Protein AF-A0A1S2MZT6-F1 (afdb_monomer_lite)

Radius of gyration: 16.61 Å; chains: 1; bounding box: 45×28×51 Å

Structure (mmCIF, N/CA/C/O backbone):
data_AF-A0A1S2MZT6-F1
#
_entry.id   AF-A0A1S2MZT6-F1
#
loop_
_atom_site.group_PDB
_atom_site.id
_atom_site.type_symbol
_atom_site.label_atom_id
_atom_site.label_alt_id
_atom_site.label_comp_id
_atom_site.label_asym_id
_atom_site.label_entity_id
_atom_site.label_seq_id
_atom_site.pdbx_PDB_ins_code
_atom_site.Cartn_x
_atom_site.Cartn_y
_atom_site.Cartn_z
_atom_site.occupancy
_atom_site.B_iso_or_equiv
_atom_site.auth_seq_id
_atom_site.auth_comp_id
_atom_site.auth_asym_id
_atom_site.auth_atom_id
_atom_site.pdbx_PDB_model_num
ATOM 1 N N . MET A 1 1 ? -11.497 -12.235 18.674 1.00 50.97 1 MET A N 1
ATOM 2 C CA . MET A 1 1 ? -10.283 -12.812 18.042 1.00 50.97 1 MET A CA 1
ATOM 3 C C . MET A 1 1 ? -10.501 -13.236 16.587 1.00 50.97 1 MET A C 1
ATOM 5 O O . MET A 1 1 ? -9.737 -12.798 15.739 1.00 50.97 1 MET A O 1
ATOM 9 N N . ARG A 1 2 ? -11.558 -13.995 16.256 1.00 57.06 2 ARG A N 1
ATOM 10 C CA . ARG A 1 2 ? -11.822 -14.480 14.883 1.00 57.06 2 ARG A CA 1
ATOM 11 C C . ARG A 1 2 ? -11.971 -13.370 13.823 1.00 57.06 2 ARG A C 1
ATOM 13 O O . ARG A 1 2 ? -11.442 -13.514 12.729 1.00 57.06 2 ARG A O 1
ATOM 20 N N . SER A 1 3 ? -12.603 -12.236 14.155 1.00 69.62 3 SER A N 1
ATOM 21 C CA . SER A 1 3 ? -12.721 -11.111 13.209 1.00 69.62 3 SER A CA 1
ATOM 22 C C . SER A 1 3 ? -11.401 -10.363 12.993 1.00 69.62 3 SER A C 1
ATOM 24 O O . SER A 1 3 ? -11.133 -9.935 11.882 1.00 69.62 3 SER A O 1
ATOM 26 N N . LEU A 1 4 ? -10.545 -10.248 14.014 1.00 65.19 4 LEU A N 1
ATOM 27 C CA . LEU A 1 4 ? -9.226 -9.609 13.899 1.00 65.19 4 LEU A CA 1
ATOM 28 C C . LEU A 1 4 ? -8.291 -10.396 12.978 1.00 65.19 4 LEU A C 1
ATOM 30 O O . LEU A 1 4 ? -7.656 -9.800 12.114 1.00 65.19 4 LEU A O 1
ATOM 34 N N . LEU A 1 5 ? -8.272 -11.724 13.115 1.00 72.69 5 LEU A N 1
ATOM 35 C CA . LEU A 1 5 ? -7.518 -12.605 12.222 1.00 72.69 5 LEU A CA 1
ATOM 36 C C . LEU A 1 5 ? -8.005 -12.479 10.776 1.00 72.69 5 LEU A C 1
ATOM 38 O O . LEU A 1 5 ? -7.188 -12.332 9.878 1.00 72.69 5 LEU A O 1
ATOM 42 N N . LEU A 1 6 ? -9.322 -12.446 10.553 1.00 78.31 6 LEU A N 1
ATOM 43 C CA . LEU A 1 6 ? -9.889 -12.289 9.211 1.00 78.31 6 LEU A CA 1
ATOM 44 C C . LEU A 1 6 ? -9.486 -10.952 8.562 1.00 78.31 6 LEU A C 1
ATOM 46 O O . LEU A 1 6 ? -9.121 -10.916 7.391 1.00 78.31 6 LEU A O 1
ATOM 50 N N . LYS A 1 7 ? -9.516 -9.855 9.335 1.00 72.88 7 LYS A N 1
ATOM 51 C CA . LYS A 1 7 ? -9.079 -8.525 8.876 1.00 72.88 7 LYS A CA 1
ATOM 52 C C . LYS A 1 7 ? -7.584 -8.517 8.550 1.00 72.88 7 LYS A C 1
ATOM 54 O O . LYS A 1 7 ? -7.200 -7.982 7.518 1.00 72.88 7 LYS A O 1
ATOM 59 N N . GLY A 1 8 ? -6.766 -9.139 9.398 1.00 74.12 8 GLY A N 1
ATOM 60 C CA . GLY A 1 8 ? -5.331 -9.286 9.166 1.00 74.12 8 GLY A CA 1
ATOM 61 C C . GLY A 1 8 ? -5.019 -10.086 7.906 1.00 74.12 8 GLY A C 1
ATOM 62 O O . GLY A 1 8 ? -4.238 -9.629 7.081 1.00 74.12 8 GLY A O 1
ATOM 63 N N . VAL A 1 9 ? -5.685 -11.229 7.718 1.00 82.19 9 VAL A N 1
ATOM 64 C CA . VAL A 1 9 ? -5.559 -12.066 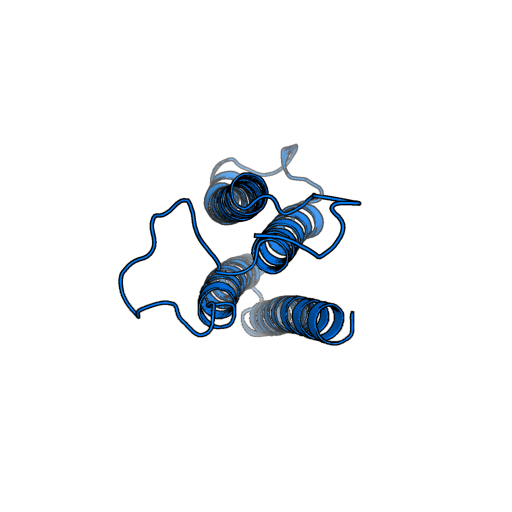6.515 1.00 82.19 9 VAL A CA 1
ATOM 65 C C . VAL A 1 9 ? -5.975 -11.297 5.264 1.00 82.19 9 VAL A C 1
ATOM 67 O O . VAL A 1 9 ? -5.270 -11.361 4.267 1.00 82.19 9 VAL A O 1
ATOM 70 N N . LEU A 1 10 ? -7.063 -10.523 5.314 1.00 82.69 10 LEU A N 1
ATOM 71 C CA . LEU A 1 10 ? -7.490 -9.696 4.183 1.00 82.69 10 LEU A CA 1
ATOM 72 C C . LEU A 1 10 ? -6.428 -8.654 3.802 1.00 82.69 10 LEU A C 1
ATOM 74 O O . LEU A 1 10 ? -6.108 -8.509 2.628 1.00 82.69 10 LEU A O 1
ATOM 78 N N . VAL A 1 11 ? -5.870 -7.947 4.789 1.00 79.94 11 VAL A N 1
ATOM 79 C CA . VAL A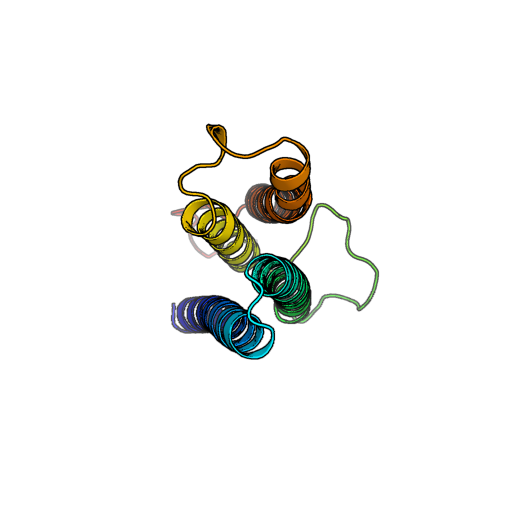 1 11 ? -4.807 -6.951 4.570 1.00 79.94 11 VAL A CA 1
ATOM 80 C C . VAL A 1 11 ? -3.567 -7.614 3.958 1.00 79.94 11 VAL A C 1
ATOM 82 O O . VAL A 1 11 ? -3.015 -7.100 2.989 1.00 79.94 11 VAL A O 1
ATOM 85 N N . LEU A 1 12 ? -3.177 -8.784 4.470 1.00 81.31 12 LEU A N 1
ATOM 86 C CA . LEU A 1 12 ? -2.063 -9.578 3.943 1.00 81.31 12 LEU A CA 1
ATOM 87 C C . LEU A 1 12 ? -2.307 -10.035 2.501 1.00 81.31 12 LEU A C 1
ATOM 89 O O . LEU A 1 12 ? -1.431 -9.875 1.659 1.00 81.31 12 LEU A O 1
ATOM 93 N N . LEU A 1 13 ? -3.500 -10.557 2.202 1.00 86.19 13 LEU A N 1
ATOM 94 C CA . LEU A 1 13 ? -3.875 -11.000 0.858 1.00 86.19 13 LEU A CA 1
ATOM 95 C C . LEU A 1 13 ? -3.823 -9.855 -0.154 1.00 86.19 13 LEU A C 1
ATOM 97 O O . LEU A 1 13 ? -3.339 -10.056 -1.262 1.00 86.19 13 LEU A O 1
ATOM 101 N N . VAL A 1 14 ? -4.281 -8.657 0.225 1.00 84.69 14 VAL A N 1
ATOM 102 C CA . VAL A 1 14 ? -4.191 -7.467 -0.636 1.00 84.69 14 VAL A CA 1
ATOM 103 C C . VAL A 1 14 ? -2.732 -7.109 -0.929 1.00 84.69 14 VAL A C 1
ATOM 105 O O . VAL A 1 14 ? -2.414 -6.836 -2.083 1.00 84.69 14 VAL A O 1
ATOM 108 N N . GLY A 1 15 ? -1.851 -7.157 0.076 1.00 79.88 15 GLY A N 1
ATOM 109 C CA . GLY A 1 15 ? -0.411 -6.942 -0.115 1.00 79.88 15 GLY A CA 1
ATOM 110 C C . GLY A 1 15 ? 0.203 -7.965 -1.073 1.00 79.88 15 GLY A C 1
ATOM 111 O O . GLY A 1 15 ? 0.739 -7.590 -2.109 1.00 79.88 15 GLY A O 1
ATOM 112 N N . VAL A 1 16 ? 0.010 -9.259 -0.797 1.00 85.81 16 VAL A N 1
ATOM 113 C CA . VAL A 1 16 ? 0.539 -10.361 -1.622 1.00 85.81 16 VAL A CA 1
ATOM 114 C C . VAL A 1 16 ? 0.037 -10.288 -3.067 1.00 85.81 16 VAL A C 1
ATOM 116 O O . VAL A 1 16 ? 0.799 -10.531 -4.001 1.00 85.81 16 VAL A O 1
ATOM 119 N N . LEU A 1 17 ? -1.235 -9.935 -3.272 1.00 87.12 17 LEU A N 1
ATOM 120 C CA . LEU A 1 17 ? -1.790 -9.729 -4.610 1.00 87.12 17 LEU A CA 1
ATOM 121 C C . LEU A 1 17 ? -1.137 -8.538 -5.316 1.00 87.12 17 LEU A C 1
ATOM 123 O O . LEU A 1 17 ? -0.799 -8.654 -6.491 1.00 87.12 17 LEU A O 1
ATOM 127 N N . ALA A 1 18 ? -0.935 -7.417 -4.620 1.00 84.00 18 ALA A N 1
ATOM 128 C CA . ALA A 1 18 ? -0.255 -6.255 -5.184 1.00 84.00 18 ALA A CA 1
ATOM 129 C C . ALA A 1 18 ? 1.188 -6.592 -5.602 1.00 84.00 18 ALA A C 1
ATOM 131 O O . ALA A 1 18 ? 1.583 -6.268 -6.723 1.00 84.00 18 ALA A O 1
ATOM 132 N N . ASP A 1 19 ? 1.934 -7.302 -4.752 1.00 83.81 19 ASP A N 1
ATOM 133 C CA . ASP A 1 19 ? 3.300 -7.763 -5.035 1.00 83.81 19 ASP A CA 1
ATOM 134 C C . ASP A 1 19 ? 3.347 -8.732 -6.227 1.00 83.81 19 ASP A C 1
ATOM 136 O O . ASP A 1 19 ? 4.177 -8.592 -7.131 1.00 83.81 19 ASP A O 1
ATOM 140 N N . GLY A 1 20 ? 2.423 -9.697 -6.271 1.00 84.62 20 GLY A N 1
ATOM 141 C CA . GLY A 1 20 ? 2.341 -10.674 -7.356 1.00 84.62 20 GLY A CA 1
ATOM 142 C C . GLY A 1 20 ? 2.024 -10.027 -8.704 1.00 84.62 20 GLY A C 1
ATOM 143 O O . GLY A 1 20 ? 2.691 -10.313 -9.701 1.00 84.62 20 GLY A O 1
ATOM 144 N N . VAL A 1 21 ? 1.055 -9.106 -8.738 1.00 87.00 21 VAL A N 1
ATOM 145 C CA . VAL A 1 21 ? 0.687 -8.377 -9.962 1.00 87.00 21 VAL A CA 1
ATOM 146 C C . VAL A 1 21 ? 1.825 -7.468 -10.422 1.00 87.00 21 VAL A C 1
ATOM 148 O O . VAL A 1 21 ? 2.138 -7.447 -11.611 1.00 87.00 21 VAL A O 1
ATOM 151 N N . ALA A 1 22 ? 2.482 -6.754 -9.506 1.00 84.12 22 ALA A N 1
ATOM 152 C CA . ALA A 1 22 ? 3.613 -5.898 -9.849 1.00 84.12 22 ALA A CA 1
ATOM 153 C C . ALA A 1 22 ? 4.789 -6.694 -10.432 1.00 84.12 22 ALA A C 1
ATOM 155 O O . ALA A 1 22 ? 5.390 -6.273 -11.419 1.00 84.12 22 ALA A O 1
ATOM 156 N N . THR A 1 23 ? 5.073 -7.871 -9.868 1.00 84.31 23 THR A N 1
ATOM 157 C CA . THR A 1 23 ? 6.132 -8.770 -10.349 1.00 84.31 23 THR A CA 1
ATOM 158 C C . THR A 1 23 ? 5.810 -9.320 -11.740 1.00 84.31 23 THR A C 1
ATOM 160 O O . THR A 1 23 ? 6.659 -9.299 -12.630 1.00 84.31 23 THR A O 1
ATOM 163 N N . ALA A 1 24 ? 4.566 -9.754 -11.968 1.00 86.62 24 ALA A N 1
ATOM 164 C CA . ALA A 1 24 ? 4.113 -10.203 -13.284 1.00 86.62 24 ALA A CA 1
ATOM 165 C C . ALA A 1 24 ? 4.191 -9.076 -14.330 1.00 86.62 24 ALA A C 1
ATOM 167 O O . ALA A 1 24 ? 4.617 -9.298 -15.464 1.00 86.62 24 ALA A O 1
ATOM 168 N N . PHE A 1 25 ? 3.839 -7.849 -13.937 1.00 85.94 25 PHE A N 1
ATOM 169 C CA . PHE A 1 25 ? 3.916 -6.671 -14.796 1.00 85.94 25 PHE A CA 1
ATOM 170 C C . PHE A 1 25 ? 5.363 -6.276 -15.131 1.00 85.94 25 PHE A C 1
ATOM 172 O O . PHE A 1 25 ? 5.661 -5.934 -16.277 1.00 85.94 25 PHE A O 1
ATOM 179 N N . ALA A 1 26 ? 6.281 -6.377 -14.165 1.00 86.69 26 ALA A N 1
ATOM 180 C CA . ALA A 1 26 ? 7.713 -6.181 -14.391 1.00 86.69 26 ALA A CA 1
ATOM 181 C C . ALA A 1 26 ? 8.256 -7.183 -15.423 1.00 86.69 26 ALA A C 1
ATOM 183 O O . ALA A 1 26 ? 8.935 -6.788 -16.367 1.00 86.69 26 ALA A O 1
ATOM 184 N N . GLY A 1 27 ? 7.887 -8.463 -15.286 1.00 85.56 27 GLY A N 1
ATOM 185 C CA . GLY A 1 27 ? 8.288 -9.519 -16.218 1.00 85.56 27 GLY A CA 1
ATOM 186 C C . GLY A 1 27 ? 7.708 -9.348 -17.625 1.00 85.56 27 GLY A C 1
ATOM 187 O O . GLY A 1 27 ? 8.385 -9.645 -18.602 1.00 85.56 27 GLY A O 1
ATOM 188 N N . TRP A 1 28 ? 6.485 -8.824 -17.747 1.00 88.81 28 TRP A N 1
ATOM 189 C CA . TRP A 1 28 ? 5.861 -8.553 -19.047 1.00 88.81 28 TRP A CA 1
ATOM 190 C C . TRP A 1 28 ? 6.478 -7.349 -19.769 1.00 88.81 28 TRP A C 1
ATOM 192 O O . TRP A 1 28 ? 6.668 -7.378 -20.982 1.00 88.81 28 TRP A O 1
ATOM 202 N N . THR A 1 29 ? 6.797 -6.288 -19.025 1.00 89.25 29 THR A N 1
ATOM 203 C CA . THR A 1 29 ? 7.372 -5.052 -19.582 1.00 89.25 29 THR A CA 1
ATOM 204 C C . THR A 1 29 ? 8.894 -5.097 -19.720 1.00 89.25 29 THR A C 1
ATOM 206 O O . THR A 1 29 ? 9.475 -4.175 -20.295 1.00 89.25 29 THR A O 1
ATOM 209 N N . SER A 1 30 ? 9.547 -6.127 -19.167 1.00 87.31 30 SER A N 1
ATOM 210 C CA . SER A 1 30 ? 11.006 -6.220 -19.009 1.00 87.31 30 SER A CA 1
ATOM 211 C C . SER A 1 30 ? 11.617 -4.970 -18.359 1.00 87.31 30 SER A C 1
ATOM 213 O O . SER A 1 30 ? 12.759 -4.604 -18.636 1.00 87.31 30 SER A O 1
ATOM 215 N N . SER A 1 31 ? 10.837 -4.267 -17.530 1.00 80.81 31 SER A N 1
ATOM 216 C CA . SER A 1 31 ? 11.213 -2.990 -16.933 1.00 80.81 31 SER A CA 1
ATOM 217 C C . SER A 1 31 ? 10.949 -2.994 -15.434 1.00 80.81 31 SER A C 1
ATOM 219 O O . SER A 1 31 ? 9.808 -2.884 -14.977 1.00 80.81 31 SER A O 1
ATOM 221 N N . ASP A 1 32 ? 12.030 -3.019 -14.656 1.00 77.31 32 ASP A N 1
ATOM 222 C CA . ASP A 1 32 ? 11.961 -2.975 -13.192 1.00 77.31 32 ASP A CA 1
ATOM 223 C C . ASP A 1 32 ? 11.276 -1.698 -12.687 1.00 77.31 32 ASP A C 1
ATOM 225 O O . ASP A 1 32 ? 10.533 -1.717 -11.706 1.00 77.31 32 ASP A O 1
ATOM 229 N N . ARG A 1 33 ? 11.460 -0.577 -13.401 1.00 75.38 33 ARG A N 1
ATOM 230 C CA . ARG A 1 33 ? 10.812 0.703 -13.072 1.00 75.38 33 ARG A CA 1
ATOM 231 C C . ARG A 1 33 ? 9.300 0.639 -13.253 1.00 75.38 33 ARG A C 1
ATOM 233 O O . ARG A 1 33 ? 8.567 1.149 -12.409 1.00 75.38 33 ARG A O 1
ATOM 240 N N . ALA A 1 34 ? 8.831 0.015 -14.332 1.00 76.00 34 ALA A N 1
ATOM 241 C CA . ALA A 1 34 ? 7.403 -0.144 -14.583 1.00 76.00 34 ALA A CA 1
ATOM 242 C C . ALA A 1 34 ? 6.752 -1.041 -13.517 1.00 76.00 34 ALA A C 1
ATOM 244 O O . ALA A 1 34 ? 5.687 -0.703 -12.999 1.00 76.00 34 ALA A O 1
ATOM 245 N N . GLY A 1 35 ? 7.436 -2.121 -13.120 1.00 77.94 35 GLY A N 1
ATOM 246 C CA . GLY A 1 35 ? 7.034 -2.973 -12.000 1.00 77.94 35 GLY A CA 1
ATOM 247 C C . GLY A 1 35 ? 6.946 -2.219 -10.676 1.00 77.94 35 GLY A C 1
ATOM 248 O O . GLY A 1 35 ? 5.952 -2.325 -9.960 1.00 77.94 35 GLY A O 1
ATOM 249 N N . GLN A 1 36 ? 7.946 -1.392 -10.372 1.00 76.25 36 GLN A N 1
ATOM 250 C CA . GLN A 1 36 ? 7.985 -0.618 -9.133 1.00 76.25 36 GLN A CA 1
ATOM 251 C C . GLN A 1 36 ? 6.880 0.449 -9.070 1.00 76.25 36 GLN A C 1
ATOM 253 O O . GLN A 1 36 ? 6.262 0.637 -8.024 1.00 76.25 36 GLN A O 1
ATOM 258 N N . ILE A 1 37 ? 6.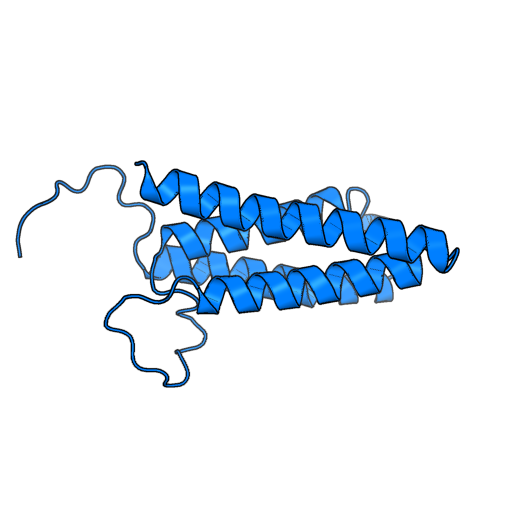582 1.123 -10.184 1.00 78.06 37 ILE A N 1
ATOM 259 C CA . ILE A 1 37 ? 5.454 2.064 -10.261 1.00 78.06 37 ILE A CA 1
ATOM 260 C C . ILE A 1 37 ? 4.129 1.319 -10.065 1.00 78.06 37 ILE A C 1
ATOM 262 O O . ILE A 1 37 ? 3.302 1.750 -9.259 1.00 78.06 37 ILE A O 1
ATOM 266 N N . ALA A 1 38 ? 3.938 0.188 -10.752 1.00 82.06 38 ALA A N 1
ATOM 267 C CA . ALA A 1 38 ? 2.738 -0.634 -10.614 1.00 82.06 38 ALA A CA 1
ATOM 268 C C . ALA A 1 38 ? 2.537 -1.100 -9.164 1.00 82.06 38 ALA A C 1
ATOM 270 O O . ALA A 1 38 ? 1.425 -1.009 -8.644 1.00 82.06 38 ALA A O 1
ATOM 271 N N . LEU A 1 39 ? 3.618 -1.505 -8.490 1.00 82.12 39 LEU A N 1
ATOM 272 C CA . LEU A 1 39 ? 3.601 -1.889 -7.082 1.00 82.12 39 LEU A CA 1
ATOM 273 C C . LEU A 1 39 ? 3.036 -0.776 -6.199 1.00 82.12 39 LEU A C 1
ATOM 275 O O . LEU A 1 39 ? 2.079 -1.002 -5.461 1.00 82.12 39 LEU A O 1
ATOM 279 N N . TRP A 1 40 ? 3.584 0.437 -6.295 1.00 76.94 40 TRP A N 1
ATOM 280 C CA . TRP A 1 40 ? 3.151 1.553 -5.452 1.00 76.94 40 TRP A CA 1
ATOM 281 C C . TRP A 1 40 ? 1.722 2.003 -5.740 1.00 76.94 40 TRP A C 1
ATOM 283 O O . TRP A 1 40 ? 0.982 2.331 -4.810 1.00 76.94 40 TRP A O 1
ATOM 293 N N . VAL A 1 41 ? 1.308 1.971 -7.007 1.00 82.81 41 VAL A N 1
ATOM 294 C CA . VAL A 1 41 ? -0.077 2.258 -7.398 1.00 82.81 41 VAL A CA 1
ATOM 295 C C . VAL A 1 41 ? -1.033 1.225 -6.796 1.00 82.81 41 VAL A C 1
ATOM 297 O O . VAL A 1 41 ? -2.042 1.605 -6.200 1.00 82.81 41 VAL A O 1
ATOM 300 N N . LEU A 1 42 ? -0.707 -0.068 -6.889 1.00 84.62 42 LEU A N 1
ATOM 301 C CA . LEU A 1 42 ? -1.530 -1.155 -6.352 1.00 84.62 42 LEU A CA 1
ATOM 302 C C . LEU A 1 42 ? -1.598 -1.127 -4.826 1.00 84.62 42 LEU A C 1
ATOM 304 O O . LEU A 1 42 ? -2.678 -1.283 -4.261 1.00 84.62 42 LEU A O 1
ATOM 308 N N . TRP A 1 43 ? -0.479 -0.862 -4.156 1.00 79.81 43 TRP A N 1
ATOM 309 C CA . TRP A 1 43 ? -0.438 -0.692 -2.707 1.00 79.81 43 TRP A CA 1
ATOM 310 C C . TRP A 1 43 ? -1.241 0.522 -2.241 1.00 79.81 43 TRP A C 1
ATOM 312 O O . TRP A 1 43 ? -2.005 0.416 -1.282 1.00 79.81 43 TRP A O 1
ATOM 322 N N . GLY A 1 44 ? -1.127 1.662 -2.930 1.00 76.62 44 GLY A N 1
ATOM 323 C CA . GLY A 1 44 ? -1.916 2.858 -2.635 1.00 76.62 44 GLY A CA 1
ATOM 324 C C . GLY A 1 44 ? -3.418 2.621 -2.817 1.00 76.62 44 GLY A C 1
ATOM 325 O O . GLY A 1 44 ? -4.212 2.935 -1.926 1.00 76.62 44 GLY A O 1
ATOM 326 N N . ALA A 1 45 ? -3.810 2.000 -3.933 1.00 82.94 45 ALA A N 1
ATOM 327 C CA . ALA A 1 45 ? -5.198 1.634 -4.211 1.00 82.94 45 ALA A CA 1
ATOM 328 C C . ALA A 1 45 ? -5.733 0.600 -3.206 1.00 82.94 45 ALA A C 1
ATOM 330 O O . ALA A 1 45 ? -6.839 0.754 -2.687 1.00 82.94 45 ALA A O 1
ATOM 331 N N . GLY A 1 46 ? -4.937 -0.420 -2.880 1.00 82.06 46 GLY A N 1
ATOM 332 C CA . GLY A 1 46 ? -5.264 -1.448 -1.897 1.00 82.06 46 GLY A CA 1
ATOM 333 C C . GLY A 1 46 ? -5.443 -0.868 -0.497 1.00 82.06 46 GLY A C 1
ATOM 334 O O . GLY A 1 46 ? -6.458 -1.125 0.148 1.00 82.06 46 GLY A O 1
ATOM 335 N N . ALA A 1 47 ? -4.521 -0.013 -0.049 1.00 76.56 47 ALA A N 1
ATOM 336 C CA . ALA A 1 47 ? -4.637 0.694 1.223 1.00 76.56 47 ALA A CA 1
ATOM 337 C C . ALA A 1 47 ? -5.907 1.553 1.265 1.00 76.56 47 ALA A C 1
ATOM 339 O O . ALA A 1 47 ? -6.672 1.467 2.227 1.00 76.56 47 ALA A O 1
ATOM 340 N N . TYR A 1 48 ? -6.188 2.312 0.201 1.00 78.94 48 TYR A N 1
ATOM 341 C CA . TYR A 1 48 ? -7.419 3.092 0.090 1.00 78.94 48 TYR A CA 1
ATOM 342 C C . TYR A 1 48 ? -8.668 2.204 0.186 1.00 78.94 48 TYR A C 1
ATOM 344 O O . TYR A 1 48 ? -9.552 2.476 1.001 1.00 78.94 48 TYR A O 1
ATOM 352 N N . LEU A 1 49 ? -8.737 1.105 -0.567 1.00 80.44 49 LEU A N 1
ATOM 353 C CA . LEU A 1 49 ? -9.858 0.162 -0.508 1.00 80.44 49 LEU A CA 1
ATOM 354 C C . LEU A 1 49 ? -10.026 -0.440 0.891 1.00 80.44 49 LEU A C 1
ATOM 356 O O . LEU A 1 49 ? -11.142 -0.487 1.406 1.00 80.44 49 LEU A O 1
ATOM 360 N N . LEU A 1 50 ? -8.935 -0.820 1.556 1.00 78.50 50 LEU A N 1
ATOM 361 C CA . LEU A 1 50 ? -8.968 -1.325 2.930 1.00 78.50 50 LEU A CA 1
ATOM 362 C C . LEU A 1 50 ? -9.518 -0.275 3.905 1.00 78.50 50 LEU A C 1
ATOM 364 O O . LEU A 1 50 ? -10.332 -0.614 4.769 1.00 78.50 50 LEU A O 1
ATOM 368 N N . THR A 1 51 ? -9.182 1.011 3.733 1.00 73.88 51 THR A N 1
ATOM 369 C CA . THR A 1 51 ? -9.803 2.079 4.539 1.00 73.88 51 THR A CA 1
ATOM 370 C C . THR A 1 51 ? -11.317 2.184 4.327 1.00 73.88 51 THR A C 1
ATOM 372 O O . THR A 1 51 ? -12.057 2.492 5.265 1.00 73.88 51 THR A O 1
ATOM 375 N N . ARG A 1 52 ? -11.802 1.866 3.118 1.00 75.38 52 ARG A N 1
ATOM 376 C CA . ARG A 1 52 ? -13.232 1.842 2.770 1.00 75.38 52 ARG A CA 1
ATOM 377 C C . ARG A 1 52 ? -13.943 0.574 3.240 1.00 75.38 52 ARG A C 1
ATOM 379 O O . ARG A 1 52 ? -15.133 0.647 3.511 1.00 75.38 52 ARG A O 1
ATOM 386 N N . ILE A 1 53 ? -13.252 -0.558 3.357 1.00 75.75 53 ILE A N 1
ATOM 387 C CA . ILE A 1 53 ? -13.826 -1.815 3.865 1.00 75.75 53 ILE A CA 1
ATOM 388 C C . ILE A 1 53 ? -13.955 -1.767 5.392 1.00 75.75 53 ILE A C 1
ATOM 390 O O . ILE A 1 53 ? -14.955 -2.212 5.947 1.00 75.75 53 ILE A O 1
ATOM 394 N N . PHE A 1 54 ? -12.987 -1.176 6.096 1.00 74.50 54 PHE A N 1
ATOM 395 C CA . PHE A 1 54 ? -12.987 -1.122 7.563 1.00 74.50 54 PHE A CA 1
ATOM 396 C C . PHE A 1 54 ? -13.736 0.078 8.167 1.00 74.50 54 PHE A C 1
ATOM 398 O O . PHE A 1 54 ? -13.376 0.542 9.262 1.00 74.50 54 PHE A O 1
ATOM 405 N N . ARG A 1 55 ? -14.799 0.568 7.510 1.00 68.88 55 ARG A N 1
ATOM 406 C CA . ARG A 1 55 ? -15.727 1.522 8.152 1.00 68.88 55 ARG A CA 1
ATOM 407 C C . ARG A 1 55 ? -16.407 0.866 9.356 1.00 68.88 55 ARG A C 1
ATOM 409 O O . ARG A 1 55 ? -16.585 -0.352 9.386 1.00 68.88 55 ARG A O 1
ATOM 416 N N . ALA A 1 56 ? -16.777 1.665 10.353 1.00 66.38 56 ALA A N 1
ATOM 417 C CA . ALA A 1 56 ? -17.748 1.223 11.349 1.00 66.38 56 ALA A CA 1
ATOM 418 C C . ALA A 1 56 ? -19.146 1.138 10.704 1.00 66.38 56 ALA A C 1
ATOM 420 O O . ALA A 1 56 ? -19.420 1.869 9.749 1.00 66.38 56 ALA A O 1
ATOM 421 N N . SER A 1 57 ? -20.012 0.253 11.209 1.00 60.72 57 SER A N 1
ATOM 422 C CA . SER A 1 57 ? -21.380 0.037 10.698 1.00 60.72 57 SER A CA 1
ATOM 423 C C . SER A 1 57 ? -22.222 1.314 10.668 1.00 60.72 57 SER A C 1
ATOM 425 O O . SER A 1 57 ? -23.080 1.463 9.805 1.00 60.72 57 SER A O 1
ATOM 427 N N . ASP A 1 58 ? -21.911 2.257 11.556 1.00 65.31 58 ASP A N 1
ATOM 428 C CA . ASP A 1 58 ? -22.732 3.441 11.815 1.00 65.31 58 ASP A CA 1
ATOM 429 C C . ASP A 1 58 ? -22.126 4.707 11.170 1.00 65.31 58 ASP A C 1
ATOM 431 O O . ASP A 1 58 ? -22.536 5.837 11.435 1.00 65.31 58 ASP A O 1
ATOM 435 N N . GLU A 1 59 ? -21.090 4.546 10.338 1.00 64.31 59 GLU A N 1
ATOM 436 C CA . GLU A 1 59 ? -20.297 5.655 9.811 1.00 64.31 59 GLU A CA 1
ATOM 437 C C . GLU A 1 59 ? -20.844 6.161 8.466 1.00 64.31 59 GLU A C 1
ATOM 439 O O . GLU A 1 59 ? -20.708 5.499 7.433 1.00 64.31 59 GLU A O 1
ATOM 444 N N . SER A 1 60 ? -21.407 7.377 8.471 1.00 66.50 60 SER A N 1
ATOM 445 C CA . SER A 1 60 ? -21.937 8.065 7.281 1.00 66.50 60 SER A CA 1
ATOM 446 C C . SER A 1 60 ? -20.921 8.126 6.138 1.00 66.50 60 SER A C 1
ATOM 448 O O . SER A 1 60 ? -19.716 8.165 6.384 1.00 66.50 60 SER A O 1
ATOM 450 N N . ASN A 1 61 ? -21.377 8.178 4.878 1.00 67.94 61 ASN A N 1
ATOM 451 C CA . ASN A 1 61 ? -20.502 8.179 3.693 1.00 67.94 61 ASN A CA 1
ATOM 452 C C . ASN A 1 61 ? -19.739 9.505 3.462 1.00 67.94 61 ASN A C 1
ATOM 454 O O . ASN A 1 61 ? -19.075 9.660 2.438 1.00 67.94 61 ASN A O 1
ATOM 458 N N . LEU A 1 62 ? -19.812 10.439 4.414 1.00 73.44 62 LEU A N 1
ATOM 459 C CA . LEU A 1 62 ? -19.161 11.746 4.360 1.00 73.44 62 LEU A CA 1
ATOM 460 C C . LEU A 1 62 ? -17.621 11.633 4.352 1.00 73.44 62 LEU A C 1
ATOM 462 O O . LEU A 1 62 ? -17.070 10.604 4.775 1.00 73.44 62 LEU A O 1
ATOM 466 N N . PRO A 1 63 ? -16.912 12.679 3.878 1.00 65.00 63 PRO A N 1
ATOM 467 C CA . PRO A 1 63 ? -15.456 12.745 3.948 1.00 65.00 63 PRO A CA 1
ATOM 468 C C . PRO A 1 63 ? -14.997 12.629 5.404 1.00 65.00 63 PRO A C 1
ATOM 470 O O . PRO A 1 63 ? -15.451 13.376 6.271 1.00 65.00 63 PRO A O 1
ATOM 473 N N . ARG A 1 64 ? -14.106 11.673 5.688 1.00 66.44 64 ARG A N 1
ATOM 474 C CA . ARG A 1 64 ? -13.546 11.513 7.034 1.00 66.44 64 ARG A CA 1
ATOM 475 C C . ARG A 1 64 ? -12.549 12.634 7.317 1.00 66.44 64 ARG A C 1
ATOM 477 O O . ARG A 1 64 ? -11.839 13.052 6.400 1.00 66.44 64 ARG A O 1
ATOM 484 N N . PRO A 1 65 ? -12.404 13.056 8.582 1.00 71.81 65 PRO A N 1
ATOM 485 C CA . PRO A 1 65 ? -11.234 13.814 8.985 1.00 71.81 65 PRO A CA 1
ATOM 486 C C . PRO A 1 65 ? -9.972 13.036 8.601 1.00 71.81 65 PRO A C 1
ATOM 488 O O . PRO A 1 65 ? -9.888 11.834 8.848 1.00 71.81 65 PRO A O 1
ATOM 491 N N . TRP A 1 66 ? -8.987 13.719 8.021 1.00 68.19 66 TRP A N 1
ATOM 492 C CA . TRP A 1 66 ? -7.743 13.121 7.513 1.00 68.19 66 TRP A CA 1
ATOM 493 C C . TRP A 1 66 ? -6.961 12.316 8.569 1.00 68.19 66 TRP A C 1
ATOM 495 O O . TRP A 1 66 ? -6.206 11.409 8.231 1.00 68.19 66 TRP A O 1
ATOM 505 N N . TRP A 1 67 ? -7.189 12.600 9.856 1.00 67.56 67 TRP A N 1
ATOM 506 C CA . TRP A 1 67 ? -6.614 11.876 10.991 1.00 67.56 67 TRP A CA 1
ATOM 507 C C . TRP A 1 67 ? -7.367 10.586 11.373 1.00 67.56 67 TRP A C 1
ATOM 509 O O . TRP A 1 67 ? -6.851 9.810 12.177 1.00 67.56 67 TRP A O 1
ATOM 519 N N . LYS A 1 68 ? -8.566 10.320 10.829 1.00 70.81 68 LYS A N 1
ATOM 520 C CA . LYS A 1 68 ? -9.392 9.127 11.102 1.00 70.81 68 LYS A CA 1
ATOM 521 C C . LYS A 1 68 ? -9.555 8.283 9.835 1.00 70.81 68 LYS A C 1
ATOM 523 O O . LYS A 1 68 ? -10.599 8.316 9.189 1.00 70.81 68 LYS A O 1
ATOM 528 N N . MET A 1 69 ? -8.528 7.514 9.474 1.00 69.75 69 MET A N 1
ATOM 529 C CA . MET A 1 69 ? -8.507 6.758 8.214 1.00 69.75 69 MET A CA 1
ATOM 530 C C . MET A 1 69 ? -9.433 5.536 8.216 1.00 69.75 69 MET A C 1
ATOM 532 O O . MET A 1 69 ? -10.052 5.247 7.198 1.00 69.75 69 MET A O 1
ATOM 536 N N . THR A 1 70 ? -9.605 4.849 9.348 1.00 72.25 70 THR A N 1
ATOM 537 C CA . THR A 1 70 ? -10.551 3.719 9.459 1.00 72.25 70 THR A CA 1
ATOM 538 C C . THR A 1 70 ? -11.444 3.857 10.689 1.00 72.25 70 THR A C 1
ATOM 540 O O . THR A 1 70 ? -11.116 4.608 11.603 1.00 72.25 70 THR A O 1
ATOM 543 N N . GLY A 1 71 ? -12.554 3.115 10.745 1.00 71.00 71 GLY A N 1
ATOM 544 C CA . GLY A 1 71 ? -13.421 3.071 11.929 1.00 71.00 71 GLY A CA 1
ATOM 545 C C . GLY A 1 71 ? -12.884 2.182 13.057 1.00 71.00 71 GLY A C 1
ATOM 546 O O . GLY A 1 71 ? -13.471 2.149 14.133 1.00 71.00 71 GLY A O 1
ATOM 547 N N . HIS A 1 72 ? -11.788 1.450 12.822 1.00 74.25 72 HIS A N 1
ATOM 548 C CA . HIS A 1 72 ? -11.254 0.454 13.747 1.00 74.25 72 HIS A CA 1
ATOM 549 C C . HIS A 1 72 ? -9.753 0.679 13.992 1.00 74.25 72 HIS A C 1
ATOM 551 O O . HIS A 1 72 ? -8.966 0.535 13.053 1.00 74.25 72 HIS A O 1
ATOM 557 N N . PRO A 1 73 ? -9.304 0.930 15.234 1.00 72.62 73 PRO A N 1
ATOM 558 C CA . PRO A 1 73 ? -7.901 1.245 15.502 1.00 72.62 73 PRO A CA 1
ATOM 559 C C . PRO A 1 73 ? -6.942 0.141 15.045 1.00 72.62 73 PRO A C 1
ATOM 561 O O . PRO A 1 73 ? -5.931 0.412 14.402 1.00 72.62 73 PRO A O 1
ATOM 564 N N . THR A 1 74 ? -7.295 -1.124 15.279 1.00 73.50 74 THR A N 1
ATOM 565 C CA . THR A 1 74 ? -6.453 -2.260 14.889 1.00 73.50 74 THR A CA 1
ATOM 566 C C . THR A 1 74 ? -6.324 -2.398 13.373 1.00 73.50 74 THR A C 1
ATOM 568 O O . THR A 1 74 ? -5.269 -2.784 12.889 1.00 73.50 74 THR A O 1
ATOM 571 N N . ALA A 1 75 ? -7.356 -2.033 12.605 1.00 75.38 75 ALA A N 1
ATOM 572 C CA . ALA A 1 75 ? -7.284 -2.057 11.145 1.00 75.38 75 ALA A CA 1
ATOM 573 C C . ALA A 1 75 ? -6.352 -0.958 10.614 1.00 75.38 75 ALA A C 1
ATOM 575 O O . ALA A 1 75 ? -5.510 -1.235 9.765 1.00 75.38 75 ALA A O 1
ATOM 576 N N . SER A 1 76 ? -6.444 0.259 11.167 1.00 77.69 76 SER A N 1
ATOM 577 C CA . SER A 1 76 ? -5.490 1.338 10.864 1.00 77.69 76 SER A CA 1
ATOM 578 C C . SER A 1 76 ? -4.053 0.940 11.192 1.00 77.69 76 SER A C 1
ATOM 580 O O . SER A 1 76 ? -3.156 1.177 10.390 1.00 77.69 76 SER A O 1
ATOM 582 N N . PHE A 1 77 ? -3.831 0.281 12.334 1.00 80.62 77 PHE A N 1
ATOM 583 C CA . PHE A 1 77 ? -2.508 -0.218 12.697 1.00 80.62 77 PHE A CA 1
ATOM 584 C C . PHE A 1 77 ? -1.984 -1.247 11.692 1.00 80.62 77 PHE A C 1
ATOM 586 O O . PHE A 1 77 ? -0.865 -1.103 11.218 1.00 80.62 77 PHE A O 1
ATOM 593 N N . MET A 1 78 ? -2.788 -2.255 11.336 1.00 80.75 78 MET A N 1
ATOM 594 C CA . MET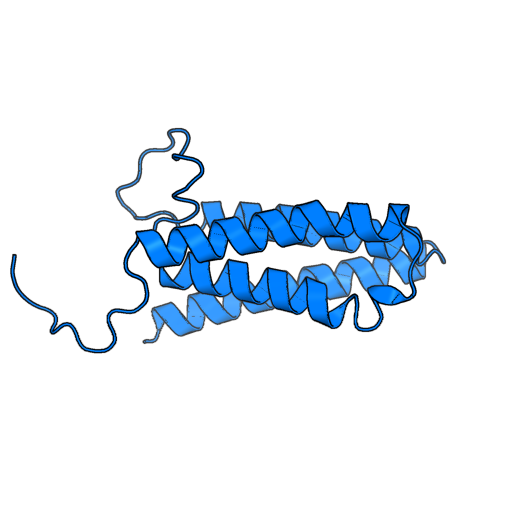 A 1 78 ? -2.353 -3.303 10.409 1.00 80.75 78 MET A CA 1
ATOM 595 C C . MET A 1 78 ? -2.060 -2.759 9.010 1.00 80.75 78 MET A C 1
ATOM 597 O O . MET A 1 78 ? -1.065 -3.158 8.420 1.00 80.75 78 MET A O 1
ATOM 601 N N . ILE A 1 79 ? -2.867 -1.822 8.500 1.00 79.56 79 ILE A N 1
ATOM 602 C CA . ILE A 1 79 ? -2.608 -1.167 7.207 1.00 79.56 79 ILE A CA 1
ATOM 603 C C . ILE A 1 79 ? -1.314 -0.351 7.268 1.00 79.56 79 ILE A C 1
ATOM 605 O O . ILE A 1 79 ? -0.480 -0.457 6.373 1.00 79.56 79 ILE A O 1
ATOM 609 N N . GLY A 1 80 ? -1.127 0.434 8.334 1.00 81.75 80 GLY A N 1
ATOM 610 C CA . GLY A 1 80 ? 0.086 1.226 8.524 1.00 81.75 80 GLY A CA 1
ATOM 611 C C . GLY A 1 80 ? 1.338 0.357 8.636 1.00 81.75 80 GLY A C 1
ATOM 612 O O . GLY A 1 80 ? 2.334 0.636 7.977 1.00 81.75 80 GLY A O 1
ATOM 613 N N . LEU A 1 81 ? 1.269 -0.730 9.409 1.00 83.00 81 LEU A N 1
ATOM 614 C CA . LEU A 1 81 ? 2.353 -1.699 9.557 1.00 83.00 81 LEU A CA 1
ATOM 615 C C . LEU A 1 81 ? 2.675 -2.386 8.228 1.00 83.00 81 LEU A C 1
ATOM 617 O O . LEU A 1 81 ? 3.845 -2.513 7.885 1.00 83.00 81 LEU A O 1
ATOM 621 N N . LEU A 1 82 ? 1.650 -2.807 7.482 1.00 79.25 82 LEU A N 1
ATOM 622 C CA . LEU A 1 82 ? 1.818 -3.446 6.183 1.00 79.25 82 LEU A CA 1
ATOM 623 C C . LEU A 1 82 ? 2.525 -2.487 5.214 1.00 79.25 82 LEU A C 1
ATOM 625 O O . LEU A 1 82 ? 3.526 -2.865 4.620 1.00 79.25 82 LEU A O 1
ATOM 629 N N . LEU A 1 83 ? 2.065 -1.234 5.108 1.00 77.62 83 LEU A N 1
ATOM 630 C CA . LEU A 1 83 ? 2.693 -0.219 4.250 1.00 77.62 83 LEU A CA 1
ATOM 631 C C . LEU A 1 83 ? 4.151 0.027 4.641 1.00 77.62 83 LEU A C 1
ATOM 633 O O . LEU A 1 83 ? 5.018 0.105 3.776 1.00 77.62 83 LEU A O 1
ATOM 637 N N . LEU A 1 84 ? 4.429 0.109 5.941 1.00 80.62 84 LEU A N 1
ATOM 638 C CA . LEU A 1 84 ? 5.777 0.330 6.450 1.00 80.62 84 LEU A CA 1
ATOM 639 C C . LEU A 1 84 ? 6.692 -0.876 6.175 1.00 80.62 84 LEU A C 1
ATOM 641 O O . LEU A 1 84 ? 7.836 -0.693 5.770 1.00 80.62 84 LEU A O 1
ATOM 645 N N . LEU A 1 85 ? 6.178 -2.102 6.317 1.00 77.19 85 LEU A N 1
ATOM 646 C CA . LEU A 1 85 ? 6.869 -3.334 5.927 1.00 77.19 85 LEU A CA 1
ATOM 647 C C . LEU A 1 85 ? 7.114 -3.398 4.419 1.00 77.19 85 LEU A C 1
ATOM 649 O O . LEU A 1 85 ? 8.205 -3.779 4.024 1.00 77.19 85 LEU A O 1
ATOM 653 N N . GLY A 1 86 ? 6.154 -2.989 3.587 1.00 71.44 86 GLY A N 1
ATOM 654 C CA . GLY A 1 86 ? 6.327 -2.901 2.135 1.00 71.44 86 GLY A CA 1
ATOM 655 C C . GLY A 1 86 ? 7.412 -1.894 1.744 1.00 71.44 86 GLY A C 1
ATOM 656 O O . GLY A 1 86 ? 8.271 -2.193 0.917 1.00 71.44 86 GLY A O 1
ATOM 657 N N . VAL A 1 87 ? 7.449 -0.733 2.409 1.00 71.81 87 VAL A N 1
ATOM 658 C CA . VAL A 1 87 ? 8.539 0.246 2.263 1.00 71.81 87 VAL A CA 1
ATOM 659 C C . VAL A 1 87 ? 9.879 -0.346 2.700 1.00 71.81 87 VAL A C 1
ATOM 661 O O . VAL A 1 87 ? 10.866 -0.161 1.998 1.00 71.81 87 VAL A O 1
ATOM 664 N N . LEU A 1 88 ? 9.950 -1.090 3.802 1.00 72.75 88 LEU A N 1
ATOM 665 C CA . LEU A 1 88 ? 11.207 -1.694 4.257 1.00 72.75 88 LEU A CA 1
ATOM 666 C C . LEU A 1 88 ? 11.669 -2.855 3.359 1.00 72.75 88 LEU A C 1
ATOM 668 O O . LEU A 1 88 ? 12.841 -2.915 2.993 1.00 72.75 88 LEU A O 1
ATOM 672 N N . ALA A 1 89 ? 10.760 -3.750 2.972 1.00 67.94 89 ALA A N 1
ATOM 673 C CA . ALA A 1 89 ? 11.047 -4.927 2.154 1.00 67.94 89 ALA A CA 1
ATOM 674 C C . ALA A 1 89 ? 11.417 -4.551 0.714 1.00 67.94 89 ALA A C 1
ATOM 676 O O . ALA A 1 89 ? 12.379 -5.084 0.165 1.00 67.94 89 ALA A O 1
ATOM 677 N N . GLY A 1 90 ? 10.711 -3.582 0.124 1.00 62.06 90 GLY A N 1
ATOM 678 C CA . GLY A 1 90 ? 11.028 -3.063 -1.206 1.00 62.06 90 GLY A CA 1
ATOM 679 C C . GLY A 1 90 ? 12.319 -2.241 -1.250 1.00 62.06 90 GLY A C 1
ATOM 680 O O . GLY A 1 90 ? 12.869 -2.027 -2.330 1.00 62.06 90 GLY A O 1
ATOM 681 N N . ASN A 1 91 ? 12.823 -1.783 -0.096 1.00 60.66 91 ASN A N 1
ATOM 682 C CA . ASN A 1 91 ? 13.925 -0.827 -0.031 1.00 60.66 91 ASN A CA 1
ATOM 683 C C . ASN A 1 91 ? 14.988 -1.146 1.028 1.00 60.66 91 ASN A C 1
ATOM 685 O O . ASN A 1 91 ? 15.496 -0.231 1.675 1.00 60.66 91 ASN A O 1
ATOM 689 N N . GLY A 1 92 ? 15.442 -2.397 1.142 1.00 54.53 92 GLY A N 1
ATOM 690 C CA . GLY A 1 92 ? 16.597 -2.757 1.989 1.00 54.53 92 GLY A CA 1
ATOM 691 C C . GLY A 1 92 ? 17.898 -1.955 1.739 1.00 54.53 92 GLY A C 1
ATOM 692 O O . GLY A 1 92 ? 18.896 -2.190 2.407 1.00 54.53 92 GLY A O 1
ATOM 693 N N . TRP A 1 93 ? 17.896 -1.006 0.791 1.00 50.66 93 TRP A N 1
ATOM 694 C CA . TRP A 1 93 ? 19.022 -0.200 0.320 1.00 50.66 93 TRP A CA 1
ATOM 695 C C . TRP A 1 93 ? 18.651 1.294 0.120 1.00 50.66 93 TRP A C 1
ATOM 697 O O . TRP A 1 93 ? 19.164 1.942 -0.791 1.00 50.66 93 TRP A O 1
ATOM 707 N N . CYS A 1 94 ? 17.744 1.868 0.930 1.00 52.75 94 CYS A N 1
ATOM 708 C CA . CYS A 1 94 ? 17.266 3.265 0.797 1.00 52.75 94 CYS A CA 1
ATOM 709 C C . CYS A 1 94 ? 18.371 4.332 0.704 1.00 52.75 94 CYS A C 1
ATOM 711 O O . CYS A 1 94 ? 18.196 5.340 0.020 1.00 52.75 94 CYS A O 1
ATOM 713 N N . PHE A 1 95 ? 19.501 4.138 1.386 1.00 53.50 95 PHE A N 1
ATOM 714 C CA . PHE A 1 95 ? 20.573 5.139 1.433 1.00 53.50 95 PHE A CA 1
ATOM 715 C C . PHE A 1 95 ? 21.502 5.114 0.213 1.00 53.50 95 PHE A C 1
ATOM 717 O O . PHE A 1 95 ? 22.289 6.037 0.041 1.00 53.50 95 PHE A O 1
ATOM 724 N N . ALA A 1 96 ? 21.400 4.096 -0.645 1.00 59.22 96 ALA A N 1
ATOM 725 C CA . ALA A 1 96 ? 22.244 3.950 -1.832 1.00 59.22 96 ALA A CA 1
ATOM 726 C C . ALA A 1 96 ? 21.547 4.380 -3.138 1.00 59.22 96 ALA A C 1
ATOM 728 O O . ALA A 1 96 ? 22.158 4.338 -4.204 1.00 59.22 96 ALA A O 1
ATOM 729 N N . ARG A 1 97 ? 20.264 4.765 -3.077 1.00 64.25 97 ARG A N 1
ATOM 730 C CA . ARG A 1 97 ? 19.437 5.073 -4.252 1.00 64.25 97 ARG A CA 1
ATOM 731 C C . ARG A 1 97 ? 19.425 6.575 -4.573 1.00 64.25 97 ARG A C 1
ATOM 733 O O . ARG A 1 97 ? 19.479 7.389 -3.651 1.00 64.25 97 ARG A O 1
ATOM 740 N N . PRO A 1 98 ? 19.318 6.964 -5.855 1.00 67.31 98 PRO A N 1
ATOM 741 C CA . PRO A 1 98 ? 19.250 8.369 -6.247 1.00 67.31 98 PRO A CA 1
ATOM 742 C C . PRO A 1 98 ? 17.988 9.057 -5.689 1.00 67.31 98 PRO A C 1
ATOM 744 O O . PRO A 1 98 ? 16.914 8.460 -5.631 1.00 67.31 98 PRO A O 1
ATOM 747 N N . LEU A 1 99 ? 18.111 10.342 -5.330 1.00 67.69 99 LEU A N 1
ATOM 748 C CA . LEU A 1 99 ? 17.047 11.194 -4.761 1.00 67.69 99 LEU A CA 1
ATOM 749 C C . LEU A 1 99 ? 15.639 11.029 -5.379 1.00 67.69 99 LEU A C 1
ATOM 751 O O . LEU A 1 99 ? 14.684 10.896 -4.614 1.00 67.69 99 LEU A O 1
ATOM 755 N N . PRO A 1 100 ? 15.445 11.014 -6.714 1.00 67.44 100 PRO A N 1
ATOM 756 C CA . PRO A 1 100 ? 14.109 10.849 -7.293 1.00 67.44 100 PRO A CA 1
ATOM 757 C C . PRO A 1 100 ? 13.433 9.523 -6.919 1.00 67.44 100 PRO A C 1
ATOM 759 O O . PRO A 1 100 ? 12.215 9.488 -6.766 1.00 67.44 100 PRO A O 1
ATOM 762 N N . GLU A 1 101 ? 14.197 8.450 -6.709 1.00 66.00 101 GLU A N 1
ATOM 763 C CA . GLU A 1 101 ? 13.648 7.161 -6.271 1.00 66.00 101 GLU A CA 1
ATOM 764 C C . GLU A 1 101 ? 13.239 7.201 -4.792 1.00 66.00 101 GLU A C 1
ATOM 766 O O . GLU A 1 101 ? 12.239 6.597 -4.409 1.00 66.00 101 GLU A O 1
ATOM 771 N N . GLN A 1 102 ? 13.943 7.984 -3.969 1.00 68.25 102 GLN A N 1
ATOM 772 C CA . GLN A 1 102 ? 13.578 8.209 -2.567 1.00 68.25 102 GLN A CA 1
ATOM 773 C C . GLN A 1 102 ? 12.281 9.023 -2.434 1.00 68.25 102 GLN A C 1
ATOM 775 O O . GLN A 1 102 ? 11.484 8.770 -1.531 1.00 68.25 102 GLN A O 1
ATOM 780 N N . LEU A 1 103 ? 12.025 9.967 -3.348 1.00 71.12 103 LEU A N 1
ATOM 781 C CA . LEU A 1 103 ? 10.801 10.780 -3.337 1.00 71.12 103 LEU A CA 1
ATOM 782 C C . LEU A 1 103 ? 9.534 9.944 -3.562 1.00 71.12 103 LEU A C 1
ATOM 784 O O . LEU A 1 103 ? 8.504 10.223 -2.950 1.00 71.12 103 LEU A O 1
ATOM 788 N N . ILE A 1 104 ? 9.610 8.890 -4.380 1.00 68.06 104 ILE A N 1
ATOM 789 C CA . ILE A 1 104 ? 8.483 7.973 -4.634 1.00 68.06 104 ILE A CA 1
ATOM 790 C C . ILE A 1 104 ? 8.031 7.283 -3.334 1.00 68.06 104 ILE A C 1
ATOM 792 O O . ILE A 1 104 ? 6.851 6.979 -3.164 1.00 68.06 104 ILE A O 1
ATOM 796 N N . LEU A 1 105 ? 8.943 7.110 -2.374 1.00 70.56 105 LEU A N 1
ATOM 797 C CA . LEU A 1 105 ? 8.683 6.466 -1.087 1.00 70.56 105 LEU A CA 1
ATOM 798 C C . LEU A 1 105 ? 8.036 7.395 -0.056 1.00 70.56 105 LEU A C 1
ATOM 800 O O . LEU A 1 105 ? 7.480 6.912 0.933 1.00 70.56 105 LEU A O 1
ATOM 804 N N . LEU A 1 106 ? 8.059 8.714 -0.263 1.00 75.31 106 LEU A N 1
ATOM 805 C CA . LEU A 1 106 ? 7.454 9.661 0.679 1.00 75.31 106 LEU A CA 1
ATOM 806 C C . LEU A 1 106 ? 5.946 9.456 0.795 1.00 75.31 106 LEU A C 1
ATOM 808 O O . LEU A 1 106 ? 5.410 9.507 1.898 1.00 75.31 106 LEU A O 1
ATOM 812 N N . LEU A 1 107 ? 5.269 9.182 -0.320 1.00 75.50 107 LEU A N 1
ATOM 813 C CA . LEU A 1 107 ? 3.823 8.981 -0.349 1.00 75.50 107 LEU A CA 1
ATOM 814 C C . LEU A 1 107 ? 3.366 7.759 0.477 1.00 75.50 107 LEU A C 1
ATOM 816 O O . LEU A 1 107 ? 2.540 7.938 1.377 1.00 75.50 107 LEU A O 1
ATOM 820 N N . PRO A 1 108 ? 3.881 6.533 0.245 1.00 72.38 108 PRO A N 1
ATOM 821 C CA . PRO A 1 108 ? 3.500 5.368 1.042 1.00 72.38 108 PRO A CA 1
ATOM 822 C C . PRO A 1 108 ? 3.944 5.497 2.503 1.00 72.38 108 PRO A C 1
ATOM 824 O O . PRO A 1 108 ? 3.206 5.086 3.398 1.00 72.38 108 PRO A O 1
ATOM 827 N N . THR A 1 109 ? 5.090 6.132 2.767 1.00 76.94 109 THR A N 1
ATOM 828 C CA . THR A 1 109 ? 5.558 6.386 4.138 1.00 76.94 109 THR A CA 1
ATOM 829 C C . THR A 1 109 ? 4.632 7.361 4.866 1.00 76.94 109 THR A C 1
ATOM 831 O O . THR A 1 109 ? 4.233 7.102 5.999 1.00 76.94 109 THR A O 1
ATOM 834 N N . ALA A 1 110 ? 4.212 8.446 4.212 1.00 81.50 110 ALA A N 1
ATOM 835 C CA . ALA A 1 110 ? 3.251 9.392 4.769 1.00 81.50 110 ALA A CA 1
ATOM 836 C C . ALA A 1 110 ? 1.899 8.718 5.054 1.00 81.50 110 ALA A C 1
ATOM 838 O O . ALA A 1 110 ? 1.334 8.907 6.129 1.00 81.50 110 ALA A O 1
ATOM 839 N N . LEU A 1 111 ? 1.406 7.875 4.140 1.00 78.00 111 LEU A N 1
ATOM 840 C CA . LEU A 1 111 ? 0.192 7.074 4.343 1.00 78.00 111 LEU A CA 1
ATOM 841 C C . LEU A 1 111 ? 0.324 6.101 5.521 1.00 78.00 111 LEU A C 1
ATOM 843 O O . LEU A 1 111 ? -0.598 6.005 6.334 1.00 78.00 111 LEU A O 1
ATOM 847 N N . ALA A 1 112 ? 1.467 5.422 5.651 1.00 81.81 112 ALA A N 1
ATOM 848 C CA . ALA A 1 112 ? 1.750 4.533 6.774 1.00 81.81 112 ALA A CA 1
ATOM 849 C C . ALA A 1 112 ? 1.721 5.296 8.105 1.00 81.81 112 ALA A C 1
ATOM 851 O O . ALA A 1 112 ? 1.034 4.885 9.043 1.00 81.81 112 ALA A O 1
ATOM 852 N N . VAL A 1 113 ? 2.399 6.447 8.168 1.00 84.00 113 VAL A N 1
ATOM 853 C CA . VAL A 1 113 ? 2.426 7.321 9.348 1.00 84.00 113 VAL A CA 1
ATOM 854 C C . VAL A 1 113 ? 1.027 7.814 9.696 1.00 84.00 113 VAL A C 1
ATOM 856 O O . VAL A 1 113 ? 0.639 7.753 10.859 1.00 84.00 113 VAL A O 1
ATOM 859 N N . LEU A 1 114 ? 0.238 8.249 8.714 1.00 83.56 114 LEU A N 1
ATOM 860 C CA . LEU A 1 114 ? -1.136 8.692 8.945 1.00 83.56 114 LEU A CA 1
ATOM 861 C C . LEU A 1 114 ? -2.020 7.557 9.476 1.00 83.56 114 LEU A C 1
ATOM 863 O O . LEU A 1 114 ? -2.783 7.778 10.416 1.00 83.56 114 LEU A O 1
ATOM 867 N N . CYS A 1 115 ? -1.883 6.337 8.947 1.00 79.12 115 CYS A N 1
ATOM 868 C CA . CYS A 1 115 ? -2.592 5.158 9.449 1.00 79.12 115 CYS A CA 1
ATOM 869 C C . CYS A 1 115 ? -2.194 4.8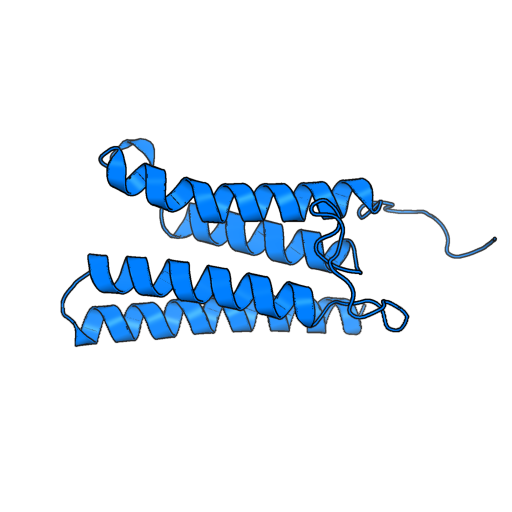26 10.899 1.00 79.12 115 CYS A C 1
ATOM 871 O O . CYS A 1 115 ? -3.057 4.600 11.751 1.00 79.12 115 CYS A O 1
ATOM 873 N N . LEU A 1 116 ? -0.897 4.852 11.217 1.00 82.44 116 LEU A N 1
ATOM 874 C CA . LEU A 1 116 ? -0.392 4.602 12.571 1.00 82.44 116 LEU A CA 1
ATOM 875 C C . LEU A 1 116 ? -0.826 5.698 13.555 1.00 82.44 116 LEU A C 1
ATOM 877 O O . LEU A 1 116 ? -1.314 5.394 14.644 1.00 82.44 116 LEU A O 1
ATOM 881 N N . HIS A 1 117 ? -0.739 6.965 13.147 1.00 83.81 117 HIS A N 1
ATOM 882 C CA . HIS A 1 117 ? -1.217 8.111 13.918 1.00 83.81 117 HIS A CA 1
ATOM 883 C C . HIS A 1 117 ? -2.729 8.023 14.172 1.00 83.81 117 HIS A C 1
ATOM 885 O O . HIS A 1 117 ? -3.200 8.286 15.281 1.00 83.81 117 HIS A O 1
ATOM 891 N N . SER A 1 118 ? -3.494 7.586 13.168 1.00 80.00 118 SER A N 1
ATOM 892 C CA . SER A 1 118 ? -4.931 7.343 13.287 1.00 80.00 118 SER A CA 1
ATOM 893 C C . SER A 1 118 ? -5.241 6.272 14.337 1.00 80.00 118 SER A C 1
ATOM 895 O O . SER A 1 118 ? -6.083 6.484 15.212 1.00 80.00 118 SER A O 1
ATOM 897 N N . SER A 1 119 ? -4.515 5.150 14.306 1.00 80.00 119 SER A N 1
ATOM 898 C CA . SER A 1 119 ? -4.634 4.082 15.307 1.00 80.00 119 SER A CA 1
ATOM 899 C C . SER A 1 119 ? -4.336 4.574 16.726 1.00 80.00 119 SER A C 1
ATOM 901 O O . SER A 1 119 ? -5.106 4.302 17.653 1.00 80.00 119 SER A O 1
ATOM 903 N N . TYR A 1 120 ? -3.255 5.343 16.889 1.00 80.50 120 TYR A N 1
ATOM 904 C CA . TYR A 1 120 ? -2.856 5.908 18.177 1.00 80.50 120 TYR A CA 1
ATOM 905 C C . TYR A 1 120 ? -3.949 6.817 18.759 1.00 80.50 120 TYR A C 1
ATOM 907 O O . TYR A 1 120 ? -4.374 6.628 19.899 1.00 80.50 120 TYR A O 1
ATOM 915 N N . ARG A 1 121 ? -4.485 7.741 17.951 1.00 78.56 121 ARG A N 1
ATOM 916 C CA . ARG A 1 121 ? -5.575 8.654 18.346 1.00 78.56 121 ARG A CA 1
ATOM 917 C C . ARG A 1 121 ? -6.870 7.938 18.723 1.00 78.56 121 ARG A C 1
ATOM 919 O O . ARG A 1 121 ? -7.592 8.422 19.588 1.00 78.56 121 ARG A O 1
ATOM 926 N N . MET A 1 122 ? -7.171 6.806 18.088 1.00 73.31 122 MET A N 1
ATOM 927 C CA . MET A 1 122 ? -8.359 5.997 18.385 1.00 73.31 122 MET A CA 1
ATOM 928 C C . MET A 1 122 ? -8.179 5.062 19.596 1.00 73.31 122 MET A C 1
ATOM 930 O O . MET A 1 122 ? -9.091 4.304 19.916 1.00 73.31 122 MET A O 1
ATOM 934 N N . GLY A 1 123 ? -7.028 5.104 20.279 1.00 66.62 123 GLY A N 1
ATOM 935 C CA . GLY A 1 123 ? -6.778 4.317 21.489 1.00 66.62 123 GLY A CA 1
ATOM 936 C C . GLY A 1 123 ? -6.447 2.847 21.220 1.00 66.62 123 GLY A C 1
ATOM 937 O O . GLY A 1 123 ? -6.728 1.996 22.062 1.00 66.62 123 GLY A O 1
ATOM 938 N N . GLY A 1 124 ? -5.855 2.531 20.061 1.00 57.22 124 GLY A N 1
ATOM 939 C CA . GLY A 1 124 ? -5.638 1.163 19.571 1.00 57.22 124 GLY A CA 1
ATOM 940 C C . GLY A 1 124 ? -4.809 0.213 20.433 1.00 57.22 124 GLY A C 1
ATOM 941 O O . GLY A 1 124 ? -4.772 -0.978 20.137 1.00 57.22 124 GLY A O 1
ATOM 942 N N . PHE A 1 125 ? -4.203 0.710 21.510 1.00 51.75 125 PHE A N 1
ATOM 943 C CA . PHE A 1 125 ? -3.463 -0.073 22.493 1.00 51.75 125 PHE A CA 1
ATOM 944 C C . PHE A 1 125 ? -3.924 0.258 23.919 1.00 51.75 125 PHE A C 1
ATOM 946 O O . PHE A 1 125 ? -3.182 0.793 24.735 1.00 51.75 125 PHE A O 1
ATOM 953 N N . ARG A 1 126 ? -5.165 -0.101 24.260 1.00 46.38 126 ARG A N 1
ATOM 954 C CA . ARG A 1 126 ? -5.501 -0.443 25.649 1.00 46.38 126 ARG A CA 1
ATOM 955 C C . ARG A 1 126 ? -5.354 -1.954 25.814 1.00 46.38 126 ARG A C 1
ATOM 957 O O . ARG A 1 126 ? -6.335 -2.690 25.750 1.00 46.38 126 ARG A O 1
ATOM 964 N N . ILE A 1 127 ? -4.118 -2.425 25.987 1.00 44.59 127 ILE A N 1
ATOM 965 C CA . ILE A 1 127 ? -3.874 -3.771 26.519 1.00 44.59 127 ILE A CA 1
ATOM 966 C C . ILE A 1 127 ? -4.362 -3.728 27.972 1.00 44.59 127 ILE A C 1
ATOM 968 O O . ILE A 1 127 ? -3.710 -3.131 28.820 1.00 44.59 127 ILE A O 1
ATOM 972 N N . GLY A 1 128 ? -5.544 -4.285 28.241 1.00 43.00 128 GLY A N 1
ATOM 973 C CA . GLY A 1 128 ? -6.049 -4.448 29.608 1.00 43.00 128 GLY A CA 1
ATOM 974 C C . GLY A 1 128 ? -7.121 -3.466 30.084 1.00 43.00 128 GLY A C 1
ATOM 975 O O . GLY A 1 128 ? -7.305 -3.346 31.289 1.00 43.00 128 GLY A O 1
ATOM 976 N N . A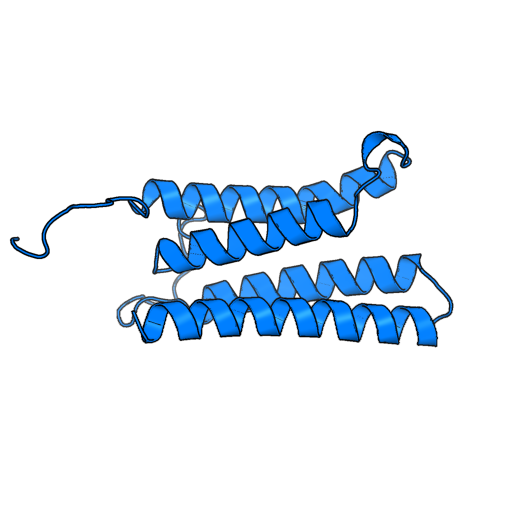LA A 1 129 ? -7.867 -2.792 29.203 1.00 42.28 129 ALA A N 1
ATOM 977 C CA . ALA A 1 129 ? -9.108 -2.163 29.662 1.00 42.28 129 ALA A CA 1
ATOM 978 C C . ALA A 1 129 ? -10.230 -3.217 29.700 1.00 42.28 129 ALA A C 1
ATOM 980 O O . ALA A 1 129 ? -10.574 -3.750 28.639 1.00 42.28 129 ALA A O 1
ATOM 981 N N . PRO A 1 130 ? -10.781 -3.548 30.884 1.00 40.56 130 PRO A N 1
ATOM 982 C CA . PRO A 1 130 ? -11.893 -4.478 30.984 1.00 40.56 130 PRO A CA 1
ATOM 983 C C . PRO A 1 130 ? -13.072 -3.947 30.170 1.00 40.56 130 PRO A C 1
ATOM 985 O O . PRO A 1 130 ? -13.423 -2.768 30.219 1.00 40.56 130 PRO A O 1
ATOM 988 N N . SER A 1 131 ? -13.667 -4.839 29.389 1.00 49.34 131 SER A N 1
ATOM 989 C CA . SER A 1 131 ? -14.941 -4.611 28.727 1.00 49.34 131 SER A CA 1
ATOM 990 C C . SER A 1 131 ? -16.009 -4.335 29.787 1.00 49.34 131 SER A C 1
ATOM 992 O O . SER A 1 131 ? -16.456 -5.267 30.452 1.00 49.34 131 SER A O 1
ATOM 994 N N . GLY A 1 132 ? -16.423 -3.079 29.947 1.00 45.88 132 GLY A N 1
ATOM 995 C CA . GLY A 1 132 ? -17.614 -2.761 30.730 1.00 45.88 132 GLY A CA 1
ATOM 996 C C . GLY A 1 132 ? -17.654 -1.347 31.295 1.00 45.88 132 GLY A C 1
ATOM 997 O O . GLY A 1 132 ? -16.811 -0.981 32.105 1.00 45.88 132 GLY A O 1
ATOM 998 N N . THR A 1 133 ? -18.738 -0.644 30.952 1.00 42.69 133 THR A N 1
ATOM 999 C CA . THR A 1 133 ? -19.265 0.600 31.551 1.00 42.69 133 THR A CA 1
ATOM 1000 C C . THR A 1 133 ? -18.483 1.870 31.183 1.00 42.69 133 THR A C 1
ATOM 1002 O O . THR A 1 133 ? -17.292 1.963 31.439 1.00 42.69 133 THR A O 1
ATOM 1005 N N . ARG A 1 134 ? -19.050 2.896 30.547 1.00 37.75 134 ARG A N 1
ATOM 1006 C CA . ARG A 1 134 ? -20.426 3.300 30.214 1.00 37.75 134 ARG A CA 1
ATOM 1007 C C . ARG A 1 134 ? -20.413 3.979 28.846 1.00 37.75 134 ARG A C 1
ATOM 1009 O O . ARG A 1 134 ? -19.372 4.596 28.531 1.00 37.75 134 ARG A O 1
#

Sequence (134 aa):
MRSLLLKGVLVLLVGVLADGVATAFAGWTSSDRAGQIALWVLWGAGAYLLTRIFRASDESNLPRPWWKMTGHPTASFMIGLLLLLGVLAGNGWCFARPLPEQLILLLPTALAVLCLHSSYRMGGFRIGAPSGTR

Organism: NCBI:txid37923

pLDDT: mean 72.74, std 11.59, range [37.75, 89.25]

Secondary structure (DSSP, 8-state):
-HHHHHHHHHHHHHHHHHHHHHHHHHHHHT-HHHHHHHHHHHHHHHHHHHHHHT--TT--SSPPPTT---SSHHHHHHHHHHHHHHHHHHTTTGGGS-HHHHHHTHHHHHHHHHHHHHHHHTT---TT--S---

Foldseek 3Di:
DVVLVVLLVLLVVLLVVLLVVLVVQCVVVVHNVSSVVSSLVSLVVSLLVLLVVQADPPDDPDDDDLLASHNALSSLLSSLVSLVVCLCVVPVPLPPDDPVVNVSSVVSNVSSVSSNSSSVVVVVDPPDDDPDDD